Protein AF-A0A450T5S3-F1 (afdb_monomer_lite)

Organism: NCBI:txid2126338

Radius of gyration: 23.46 Å; chains: 1; bounding box: 49×30×68 Å

Structure (mmCIF, N/CA/C/O backbone):
data_AF-A0A450T5S3-F1
#
_entry.id   AF-A0A450T5S3-F1
#
loop_
_atom_site.group_PDB
_atom_site.id
_atom_site.type_symbol
_atom_site.label_atom_id
_atom_site.label_alt_id
_atom_site.label_comp_id
_atom_site.label_asym_id
_atom_site.label_entity_id
_atom_site.label_seq_id
_atom_site.pdbx_PDB_ins_code
_atom_site.Cartn_x
_atom_site.Cartn_y
_atom_site.Cartn_z
_atom_site.occupancy
_atom_site.B_iso_or_equiv
_atom_site.auth_seq_id
_atom_site.auth_comp_id
_atom_site.auth_asym_id
_atom_site.auth_atom_id
_atom_site.pdbx_PDB_model_num
ATOM 1 N N . MET A 1 1 ? -20.826 -6.707 2.352 1.00 70.12 1 MET A N 1
ATOM 2 C CA . MET A 1 1 ? -20.299 -5.655 3.260 1.00 70.12 1 MET A CA 1
ATOM 3 C C . MET A 1 1 ? -18.790 -5.809 3.372 1.00 70.12 1 MET A C 1
ATOM 5 O O . MET A 1 1 ? -18.337 -6.931 3.560 1.00 70.12 1 MET A O 1
ATOM 9 N N . LEU A 1 2 ? -18.025 -4.721 3.247 1.00 83.88 2 LEU A N 1
ATOM 10 C CA . LEU A 1 2 ? -16.560 -4.737 3.376 1.00 83.88 2 LEU A CA 1
ATOM 11 C C . LEU A 1 2 ? -16.138 -4.815 4.847 1.00 83.88 2 LEU A C 1
ATOM 13 O O . LEU A 1 2 ? -16.589 -4.013 5.659 1.00 83.88 2 LEU A O 1
ATOM 17 N N . ARG A 1 3 ? -15.243 -5.738 5.195 1.00 88.12 3 ARG A N 1
ATOM 18 C CA . ARG A 1 3 ? -14.687 -5.866 6.549 1.00 88.12 3 ARG A CA 1
ATOM 19 C C . ARG A 1 3 ? -13.517 -4.908 6.709 1.00 88.12 3 ARG A C 1
ATOM 21 O O . ARG A 1 3 ? -12.429 -5.158 6.191 1.00 88.12 3 ARG A O 1
ATOM 28 N N . ALA A 1 4 ? -13.755 -3.802 7.398 1.00 92.44 4 ALA A N 1
ATOM 29 C CA . ALA A 1 4 ? -12.773 -2.757 7.622 1.00 92.44 4 ALA A CA 1
ATOM 30 C C . ALA A 1 4 ? -12.057 -2.936 8.964 1.00 92.44 4 ALA A C 1
ATOM 32 O O . ALA A 1 4 ? -12.674 -3.297 9.967 1.00 92.44 4 ALA A O 1
ATOM 33 N N . ALA A 1 5 ? -10.764 -2.627 8.991 1.00 94.19 5 ALA A N 1
ATOM 34 C CA . ALA A 1 5 ? -9.986 -2.498 10.215 1.00 94.19 5 ALA A CA 1
ATOM 35 C C . ALA A 1 5 ? -9.212 -1.178 10.247 1.00 94.19 5 ALA A C 1
ATOM 37 O O . ALA A 1 5 ? -8.872 -0.620 9.201 1.00 94.19 5 ALA A O 1
ATOM 38 N N . VAL A 1 6 ? -8.908 -0.680 11.446 1.00 94.38 6 VAL A N 1
ATOM 39 C CA . VAL A 1 6 ? -8.148 0.568 11.631 1.00 94.38 6 VAL A CA 1
ATOM 40 C C . VAL A 1 6 ? -6.890 0.301 12.454 1.00 94.38 6 VAL A C 1
ATOM 42 O O . VAL A 1 6 ? -6.977 -0.195 13.574 1.00 94.38 6 VAL A O 1
ATOM 45 N N . ILE A 1 7 ? -5.720 0.639 11.907 1.00 93.38 7 ILE A N 1
ATOM 46 C CA . ILE A 1 7 ? -4.422 0.564 12.594 1.00 93.38 7 ILE A CA 1
ATOM 47 C C . ILE A 1 7 ? -4.009 1.976 12.998 1.00 93.38 7 ILE A C 1
ATOM 49 O O . ILE A 1 7 ? -3.801 2.827 12.138 1.00 93.38 7 ILE A O 1
ATOM 53 N N . GLY A 1 8 ? -3.857 2.206 14.297 1.00 91.56 8 GLY A N 1
ATOM 54 C CA . GLY A 1 8 ? -3.715 3.524 14.902 1.00 91.56 8 GLY A CA 1
ATOM 55 C C . GLY A 1 8 ? -5.089 4.136 15.149 1.00 91.56 8 GLY A C 1
ATOM 56 O O . GLY A 1 8 ? -5.738 4.609 14.222 1.00 91.56 8 GLY A O 1
ATOM 57 N N . VAL A 1 9 ? -5.537 4.138 16.406 1.00 89.81 9 VAL A N 1
ATOM 58 C CA . VAL A 1 9 ? -6.829 4.709 16.834 1.00 89.81 9 VAL A CA 1
ATOM 59 C C . VAL A 1 9 ? -6.666 5.786 17.907 1.00 89.81 9 VAL A C 1
ATOM 61 O O . VAL A 1 9 ? -7.525 5.979 18.767 1.00 89.81 9 VAL A O 1
ATOM 64 N N . GLY A 1 10 ? -5.575 6.549 17.810 1.00 86.50 10 GLY A N 1
ATOM 65 C CA . GLY A 1 10 ? -5.405 7.823 18.509 1.00 86.50 10 GLY A CA 1
ATOM 66 C C . GLY A 1 10 ? -6.397 8.901 18.040 1.00 86.50 10 GLY A C 1
ATOM 67 O O . GLY A 1 10 ? -7.456 8.606 17.485 1.00 86.50 10 GLY A O 1
ATOM 68 N N . SER A 1 11 ? -6.045 10.176 18.228 1.00 81.38 11 SER A N 1
ATOM 69 C CA . SER A 1 11 ? -6.941 11.316 17.945 1.00 81.38 11 SER A CA 1
ATOM 70 C C . SER A 1 11 ? -7.573 11.274 16.540 1.00 81.38 11 SER A C 1
ATOM 72 O O . SER A 1 11 ? -8.793 11.337 16.404 1.00 81.38 11 SER A O 1
ATOM 74 N N . MET A 1 12 ? -6.763 11.064 15.495 1.00 83.06 12 MET A N 1
ATOM 75 C CA . MET A 1 12 ? -7.250 11.021 14.107 1.00 83.06 12 MET A CA 1
ATOM 76 C C . MET A 1 12 ? -7.891 9.676 13.734 1.00 83.06 12 MET A C 1
ATOM 78 O O . MET A 1 12 ? -8.921 9.634 13.060 1.00 83.06 12 MET A O 1
ATOM 82 N N . GLY A 1 13 ? -7.318 8.562 14.198 1.00 86.56 13 GLY A N 1
ATOM 83 C CA . GLY A 1 13 ? -7.781 7.217 13.846 1.00 86.56 13 GLY A CA 1
ATOM 84 C C . GLY A 1 13 ? -9.161 6.867 14.401 1.00 86.56 13 GLY A C 1
ATOM 85 O O . GLY A 1 13 ? -9.922 6.142 13.758 1.00 86.56 13 GLY A O 1
ATOM 86 N N . ARG A 1 14 ? -9.547 7.455 15.542 1.00 90.75 14 ARG A N 1
ATOM 87 C CA . ARG A 1 14 ? -10.897 7.301 16.103 1.00 90.75 14 ARG A CA 1
ATOM 88 C C . ARG A 1 14 ? -11.985 7.774 15.135 1.00 90.75 14 ARG A C 1
ATOM 90 O O . ARG A 1 14 ? -13.035 7.144 15.040 1.00 90.75 14 ARG A O 1
ATOM 97 N N . ASN A 1 15 ? -11.731 8.841 14.376 1.00 90.56 15 ASN A N 1
ATOM 98 C CA . ASN A 1 15 ? -12.694 9.344 13.399 1.00 90.56 15 ASN A CA 1
ATOM 99 C C . ASN A 1 15 ? -12.929 8.347 12.253 1.00 90.56 15 ASN A C 1
ATOM 101 O O . ASN A 1 15 ? -14.057 8.182 11.799 1.00 90.56 15 ASN A O 1
ATOM 105 N N . HIS A 1 16 ? -11.883 7.636 11.826 1.00 90.62 16 HIS A N 1
ATOM 106 C CA . HIS A 1 16 ? -12.007 6.581 10.822 1.00 90.62 16 HIS A CA 1
ATOM 107 C C . HIS A 1 16 ? -12.830 5.406 11.365 1.00 90.62 16 HIS A C 1
ATOM 109 O O . HIS A 1 16 ? -13.747 4.948 10.691 1.00 90.62 16 HIS A O 1
ATOM 115 N N . ALA A 1 17 ? -12.572 4.969 12.604 1.00 92.38 17 ALA A N 1
ATOM 116 C CA . ALA A 1 17 ? -13.365 3.925 13.262 1.00 92.38 17 ALA A CA 1
ATOM 117 C C . ALA A 1 17 ? -14.856 4.313 13.382 1.00 92.38 17 ALA A C 1
ATOM 119 O O . ALA A 1 17 ? -15.745 3.514 13.081 1.00 92.38 17 ALA A O 1
ATOM 120 N N . ARG A 1 18 ? -15.143 5.575 13.719 1.00 92.88 18 ARG A N 1
ATOM 121 C CA . ARG A 1 18 ? -16.511 6.107 13.739 1.00 92.88 18 ARG A CA 1
ATOM 122 C C . ARG A 1 18 ? -17.184 6.022 12.371 1.00 92.88 18 ARG A C 1
ATOM 124 O O . ARG A 1 18 ? -18.306 5.547 12.280 1.00 92.88 18 ARG A O 1
ATOM 131 N N . ILE A 1 19 ? -16.511 6.463 11.310 1.00 91.50 19 ILE A N 1
ATOM 132 C CA . ILE A 1 19 ? -17.088 6.436 9.961 1.00 91.50 19 ILE A CA 1
ATOM 133 C C . ILE A 1 19 ? -17.346 4.988 9.531 1.00 91.50 19 ILE A C 1
ATOM 135 O O . ILE A 1 19 ? -18.455 4.671 9.119 1.00 91.50 19 ILE A O 1
ATOM 139 N N . TYR A 1 20 ? -16.377 4.085 9.702 1.00 91.12 20 TYR A N 1
ATOM 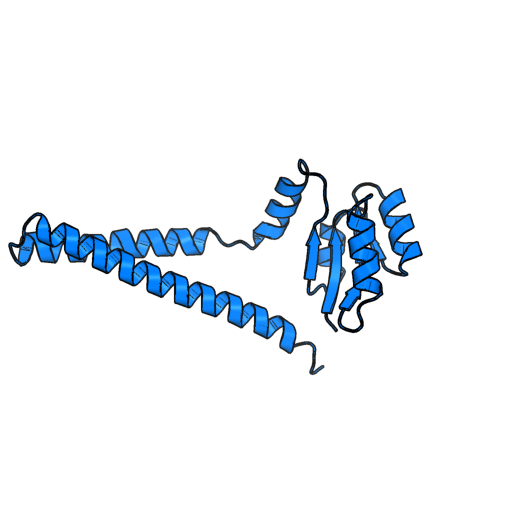140 C CA . TYR A 1 20 ? -16.552 2.679 9.324 1.00 91.12 20 TYR A CA 1
ATOM 141 C C . TYR A 1 20 ? -17.644 1.948 10.111 1.00 91.12 20 TYR A C 1
ATOM 143 O O . TYR A 1 20 ? -18.220 1.012 9.573 1.00 91.12 20 TYR A O 1
ATOM 151 N N . SER A 1 21 ? -17.949 2.358 11.346 1.00 89.50 21 SER A N 1
ATOM 152 C CA . SER A 1 21 ? -19.067 1.781 12.112 1.00 89.50 21 SER A CA 1
ATOM 153 C C . SER A 1 21 ? -20.442 2.334 11.714 1.00 89.50 21 SER A C 1
ATOM 155 O O . SER A 1 21 ? -21.455 1.729 12.054 1.00 89.50 21 SER A O 1
ATOM 157 N N . GLN A 1 22 ? -20.491 3.460 10.996 1.00 90.81 22 GLN A N 1
ATOM 158 C CA . GLN A 1 22 ? -21.728 4.114 10.542 1.00 90.81 22 GLN A CA 1
ATOM 159 C C . GLN A 1 22 ? -22.066 3.833 9.072 1.00 90.81 22 GLN A C 1
ATOM 161 O O . GLN A 1 22 ? -23.169 4.137 8.627 1.00 90.81 22 GLN A O 1
ATOM 166 N N . LEU A 1 23 ? -21.121 3.298 8.300 1.00 89.75 23 LEU A N 1
ATOM 167 C CA . LEU A 1 23 ? -21.310 3.001 6.885 1.00 89.75 23 LEU A CA 1
ATOM 168 C C . LEU A 1 23 ? -22.125 1.717 6.694 1.00 89.75 23 LEU A C 1
ATOM 170 O O . LEU A 1 23 ? -21.744 0.664 7.181 1.00 89.75 23 LEU A O 1
ATOM 174 N N . GLU A 1 24 ? -23.196 1.765 5.902 1.00 86.12 24 GLU A N 1
ATOM 175 C CA . GLU A 1 24 ? -24.028 0.581 5.612 1.00 86.12 24 GLU A CA 1
ATOM 176 C C . GLU A 1 24 ? -23.286 -0.490 4.794 1.00 86.12 24 GLU A C 1
ATOM 178 O O . GLU A 1 24 ? -23.567 -1.686 4.881 1.00 86.12 24 GLU A O 1
ATOM 183 N N . ASN A 1 25 ? -22.311 -0.073 3.985 1.00 87.94 25 ASN A N 1
ATOM 184 C CA . ASN A 1 25 ? -21.539 -0.951 3.110 1.00 87.94 25 ASN A CA 1
ATOM 185 C C . ASN A 1 25 ? -20.218 -1.445 3.728 1.00 87.94 25 ASN A C 1
ATOM 187 O O . ASN A 1 25 ? -19.508 -2.224 3.080 1.00 87.94 25 ASN A O 1
ATOM 191 N N . ALA A 1 26 ? -19.894 -1.045 4.962 1.00 86.44 26 ALA A N 1
ATOM 192 C CA . ALA A 1 26 ? -18.687 -1.456 5.670 1.00 86.44 26 ALA A CA 1
ATOM 193 C C . ALA A 1 26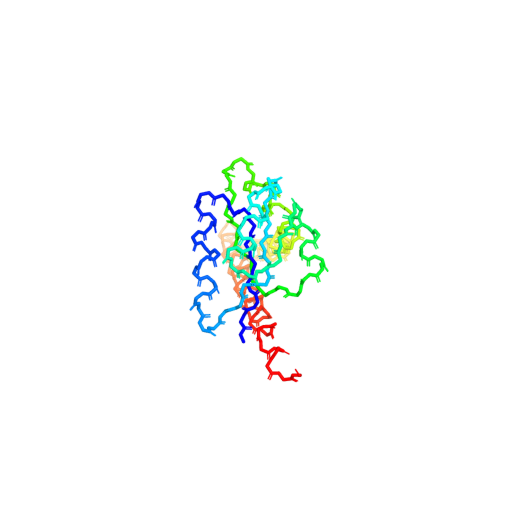 ? -19.004 -1.914 7.100 1.00 86.44 26 ALA A C 1
ATOM 195 O O . ALA A 1 26 ? -19.906 -1.411 7.749 1.00 86.44 26 ALA A O 1
ATOM 196 N N . ASN A 1 27 ? -18.245 -2.880 7.599 1.00 91.19 27 ASN A N 1
ATOM 197 C CA . ASN A 1 27 ? -18.329 -3.350 8.974 1.00 91.19 27 ASN A CA 1
ATOM 198 C C . ASN A 1 27 ? -16.957 -3.194 9.630 1.00 91.19 27 ASN A C 1
ATOM 200 O O . ASN A 1 27 ? -15.975 -3.744 9.126 1.00 91.19 27 ASN A O 1
ATOM 204 N N . LEU A 1 28 ? -16.880 -2.460 10.741 1.00 94.06 28 LEU A N 1
ATOM 205 C CA . LEU A 1 28 ? -15.647 -2.303 11.510 1.00 94.06 28 LEU A CA 1
ATOM 206 C C . LEU A 1 28 ? -15.370 -3.567 12.339 1.00 94.06 28 LEU A C 1
ATOM 208 O O . LEU A 1 28 ? -15.900 -3.746 13.436 1.00 94.06 28 LEU A O 1
ATOM 212 N N . VAL A 1 29 ? -14.497 -4.434 11.831 1.00 95.25 29 VAL A N 1
ATOM 213 C CA . VAL A 1 29 ? -14.214 -5.750 12.429 1.00 95.25 29 VAL A CA 1
ATOM 214 C C . VAL A 1 29 ? -13.186 -5.673 13.554 1.00 95.25 29 VAL A C 1
ATOM 216 O O . VAL A 1 29 ? -13.307 -6.400 14.542 1.00 95.25 29 VAL A O 1
ATOM 219 N N . ALA A 1 30 ? -12.187 -4.796 13.423 1.00 96.12 30 ALA A N 1
ATOM 220 C CA . ALA A 1 30 ? -11.160 -4.639 14.443 1.00 96.12 30 ALA A CA 1
ATOM 221 C C . ALA A 1 30 ? -10.455 -3.277 14.406 1.00 96.12 30 ALA A C 1
ATOM 223 O O . ALA A 1 30 ? -10.368 -2.607 13.373 1.00 96.12 30 ALA A O 1
ATOM 224 N N . VAL A 1 31 ? -9.896 -2.896 15.551 1.00 96.19 31 VAL A N 1
ATOM 225 C CA . VAL A 1 31 ? -9.010 -1.745 15.719 1.00 96.19 31 VAL A CA 1
ATOM 226 C C . VAL A 1 31 ? -7.724 -2.162 16.418 1.00 96.19 31 VAL A C 1
ATOM 228 O O . VAL A 1 31 ? -7.735 -3.022 17.299 1.00 96.19 31 VAL A O 1
ATOM 231 N N . SER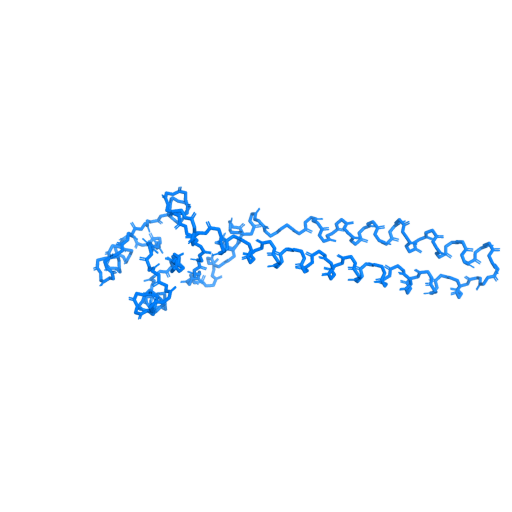 A 1 32 ? -6.612 -1.524 16.065 1.00 94.94 32 SER A N 1
ATOM 232 C CA . SER A 1 32 ? -5.328 -1.740 16.724 1.00 94.94 32 SER A CA 1
ATOM 233 C C . SER A 1 32 ? -4.646 -0.429 17.093 1.00 94.94 32 SER A C 1
ATOM 235 O O . SER A 1 32 ? -4.670 0.517 16.313 1.00 94.94 32 SER A O 1
ATOM 237 N N . ASP A 1 33 ? -4.021 -0.372 18.269 1.00 92.50 33 ASP A N 1
ATOM 238 C CA . ASP A 1 33 ? -3.149 0.730 18.683 1.00 92.50 33 ASP A CA 1
ATOM 239 C C . ASP A 1 33 ? -2.056 0.217 19.624 1.00 92.50 33 ASP A C 1
ATOM 241 O O . ASP A 1 33 ? -2.325 -0.634 20.470 1.00 92.50 33 ASP A O 1
ATOM 245 N N . VAL A 1 34 ? -0.845 0.772 19.526 1.00 89.38 34 VAL A N 1
ATOM 246 C CA . VAL A 1 34 ? 0.266 0.434 20.435 1.00 89.38 34 VAL A CA 1
ATOM 247 C C . VAL A 1 34 ? -0.086 0.728 21.897 1.00 89.38 34 VAL A C 1
ATOM 249 O O . VAL A 1 34 ? 0.399 0.060 22.809 1.00 89.38 34 VAL A O 1
ATOM 252 N N . ASN A 1 35 ? -0.963 1.707 22.139 1.00 91.19 35 ASN A N 1
ATOM 253 C CA . ASN A 1 35 ? -1.501 1.982 23.457 1.00 91.19 35 ASN A CA 1
ATOM 254 C C . ASN A 1 35 ? -2.763 1.144 23.707 1.00 91.19 35 ASN A C 1
ATOM 256 O O . ASN A 1 35 ? -3.872 1.509 23.309 1.00 91.19 35 ASN A O 1
ATOM 260 N N . GLY A 1 36 ? -2.610 0.055 24.464 1.00 91.00 36 GLY A N 1
ATOM 261 C CA . GLY A 1 36 ? -3.716 -0.848 24.797 1.00 91.00 36 GLY A CA 1
ATOM 262 C C . GLY A 1 36 ? -4.898 -0.185 25.512 1.00 91.00 36 GLY A C 1
ATOM 263 O O . GLY A 1 36 ? -6.027 -0.654 25.374 1.00 91.00 36 GLY A O 1
ATOM 264 N N . ARG A 1 37 ? -4.692 0.936 26.223 1.00 93.38 37 ARG A N 1
ATOM 265 C CA . ARG A 1 37 ? -5.806 1.697 26.818 1.00 93.38 37 ARG A CA 1
ATOM 266 C C . ARG A 1 37 ? -6.666 2.343 25.736 1.00 93.38 37 ARG A C 1
ATOM 268 O O . ARG A 1 37 ? -7.887 2.238 25.799 1.00 93.38 37 ARG A O 1
ATOM 275 N N . ILE A 1 38 ? -6.033 2.964 24.739 1.00 92.88 38 ILE A N 1
ATOM 276 C CA . ILE A 1 38 ? -6.719 3.603 23.608 1.00 92.88 38 ILE A CA 1
ATOM 277 C C . ILE A 1 38 ? -7.422 2.540 22.758 1.00 92.88 38 ILE A C 1
ATOM 279 O O . ILE A 1 38 ? -8.612 2.680 22.478 1.00 92.88 38 ILE A O 1
ATOM 283 N N . ALA A 1 39 ? -6.735 1.441 22.427 1.00 93.69 39 ALA A N 1
ATOM 284 C CA . ALA A 1 39 ? -7.326 0.330 21.678 1.00 93.69 39 ALA A CA 1
ATOM 285 C C . ALA A 1 39 ? -8.567 -0.245 22.387 1.00 93.69 39 ALA A C 1
ATOM 287 O O . ALA A 1 39 ? -9.613 -0.451 21.766 1.00 93.69 39 ALA A O 1
ATOM 288 N N . LYS A 1 40 ? -8.493 -0.450 23.709 1.00 95.06 40 LYS A N 1
ATOM 289 C CA . LYS A 1 40 ? -9.626 -0.934 24.511 1.00 95.06 40 LYS A CA 1
ATOM 290 C C . LYS A 1 40 ? -10.769 0.083 24.579 1.00 95.06 40 LYS A C 1
ATOM 292 O O . LYS A 1 40 ? -11.925 -0.297 24.449 1.00 95.06 40 LYS A O 1
ATOM 297 N N . GLN A 1 41 ? -10.463 1.367 24.750 1.00 95.00 41 GLN A N 1
ATOM 298 C CA . GLN A 1 41 ? -11.479 2.419 24.782 1.00 95.00 41 GLN A CA 1
ATOM 299 C C . GLN A 1 41 ? -12.265 2.476 23.466 1.00 95.00 41 GLN A C 1
ATOM 301 O O . GLN A 1 41 ? -13.490 2.434 23.483 1.00 95.00 41 GLN A O 1
ATOM 306 N N . VAL A 1 42 ? -11.561 2.535 22.335 1.00 94.25 42 VAL A N 1
ATOM 307 C CA . VAL A 1 42 ? -12.177 2.664 21.007 1.00 94.25 42 VAL A CA 1
ATOM 308 C C . VAL A 1 42 ? -12.923 1.390 20.607 1.00 94.25 42 VAL A C 1
ATOM 310 O O . VAL A 1 42 ? -13.999 1.464 20.018 1.00 94.25 42 VAL A O 1
ATOM 313 N N . SER A 1 43 ? -12.390 0.216 20.957 1.00 94.44 43 SER A N 1
ATOM 314 C CA . SER A 1 43 ? -13.073 -1.057 20.693 1.00 94.44 43 SER A CA 1
ATOM 315 C C . SER A 1 43 ? -14.404 -1.174 21.439 1.00 94.44 43 SER A C 1
ATOM 317 O O . SER A 1 43 ? -15.393 -1.596 20.846 1.00 94.44 43 SER A O 1
ATOM 319 N N . LEU A 1 44 ? -14.465 -0.724 22.697 1.00 94.56 44 LEU A N 1
ATOM 320 C CA . LEU A 1 44 ? -15.714 -0.651 23.458 1.00 94.56 44 LEU A CA 1
ATOM 321 C C . LEU A 1 44 ? -16.677 0.397 22.883 1.00 94.56 44 LEU A C 1
ATOM 323 O O . LEU A 1 44 ? -17.864 0.111 22.745 1.00 94.56 44 LEU A O 1
ATOM 327 N N . GLU A 1 45 ? -16.168 1.578 22.518 1.00 94.25 45 GLU A N 1
ATOM 328 C CA . GLU A 1 45 ? -16.954 2.686 21.950 1.00 94.25 45 GLU A CA 1
ATOM 329 C C . GLU A 1 45 ? -17.697 2.268 20.670 1.00 94.25 45 GLU A C 1
ATOM 331 O O . GLU A 1 45 ? -18.889 2.540 20.534 1.00 94.25 45 GLU A O 1
ATOM 336 N N . PHE A 1 46 ? -17.028 1.538 19.770 1.00 93.62 46 PHE A N 1
ATOM 337 C CA . PHE A 1 46 ? -17.598 1.102 18.487 1.00 93.62 46 PHE A CA 1
ATOM 338 C C . PHE A 1 46 ? -17.988 -0.382 18.435 1.00 93.62 46 PHE A C 1
ATOM 340 O O . PHE A 1 46 ? -18.245 -0.900 17.352 1.00 93.62 46 PHE A O 1
ATOM 347 N N . LYS A 1 47 ? -18.045 -1.072 19.585 1.00 94.19 47 LYS A N 1
ATOM 348 C CA . LYS A 1 47 ? -18.427 -2.496 19.701 1.00 94.19 47 LYS A CA 1
ATOM 349 C C . LYS A 1 47 ? -17.653 -3.418 18.746 1.00 94.19 47 LYS A C 1
ATOM 351 O O . LYS A 1 47 ? -18.226 -4.286 18.092 1.00 94.19 47 LYS A O 1
ATOM 356 N N . THR A 1 48 ? -16.342 -3.227 18.677 1.00 94.06 48 THR A N 1
ATOM 357 C CA . THR A 1 48 ? -15.431 -3.978 17.805 1.00 94.06 48 THR A CA 1
ATOM 358 C C . THR A 1 48 ? -14.320 -4.646 18.622 1.00 94.06 48 THR A C 1
ATOM 360 O O . THR A 1 48 ? -14.294 -4.538 19.848 1.00 94.06 48 THR A O 1
ATOM 363 N N . LYS A 1 49 ? -13.402 -5.373 17.980 1.00 95.69 49 LYS A N 1
ATOM 364 C CA . LYS A 1 49 ? -12.275 -6.035 18.659 1.00 95.69 49 LYS A CA 1
ATOM 365 C C . LYS A 1 49 ? -11.063 -5.105 18.731 1.00 95.69 49 LYS A C 1
ATOM 367 O O . LYS A 1 49 ? -10.715 -4.474 17.739 1.00 95.69 49 LYS A O 1
ATOM 372 N N . GLY A 1 50 ? -10.421 -5.015 19.896 1.00 95.56 50 GLY A N 1
ATOM 373 C CA . GLY A 1 50 ? -9.240 -4.173 20.117 1.00 95.56 50 GLY A CA 1
ATOM 374 C C . GLY A 1 50 ? -7.958 -4.990 20.259 1.00 95.56 50 GLY A C 1
ATOM 375 O O . GLY A 1 50 ? -7.934 -5.949 21.027 1.00 95.56 50 GLY A O 1
ATOM 376 N N . TYR A 1 51 ? -6.891 -4.580 19.571 1.00 96.12 51 TYR A N 1
ATOM 377 C CA . TYR A 1 51 ? -5.585 -5.249 19.591 1.00 96.12 51 TYR A CA 1
ATOM 378 C C . TYR A 1 51 ? -4.446 -4.275 19.886 1.00 96.12 51 TYR A C 1
ATOM 380 O O . TYR A 1 51 ? -4.445 -3.137 19.420 1.00 96.12 51 TYR A O 1
ATOM 388 N N . THR A 1 52 ? -3.427 -4.735 20.607 1.00 93.69 52 THR A N 1
ATOM 389 C CA . THR A 1 52 ? -2.187 -3.966 20.809 1.00 93.69 52 THR A CA 1
ATOM 390 C C . THR A 1 52 ? -1.175 -4.162 19.686 1.00 93.69 52 THR A C 1
ATOM 392 O O . THR A 1 52 ? -0.344 -3.290 19.452 1.00 93.69 52 THR A O 1
ATOM 395 N N . ASP A 1 53 ? -1.264 -5.286 18.972 1.00 89.69 53 ASP A N 1
ATOM 396 C CA . ASP A 1 53 ? -0.449 -5.589 17.798 1.00 89.69 53 ASP A CA 1
ATOM 397 C C . ASP A 1 53 ? -1.348 -5.764 16.568 1.00 89.69 53 ASP A C 1
ATOM 399 O O . ASP A 1 53 ? -2.257 -6.599 16.537 1.00 89.69 53 ASP A O 1
ATOM 403 N N . TYR A 1 54 ? -1.082 -4.977 15.528 1.00 89.69 54 TYR A N 1
ATOM 404 C CA . TYR A 1 54 ? -1.833 -5.048 14.283 1.00 89.69 54 TYR A CA 1
ATOM 405 C C . TYR A 1 54 ? -1.546 -6.337 13.506 1.00 89.69 54 TYR A C 1
ATOM 407 O O . TYR A 1 54 ? -2.393 -6.772 12.732 1.00 89.69 54 TYR A O 1
ATOM 415 N N . ARG A 1 55 ? -0.384 -6.975 13.695 1.00 87.88 55 ARG A N 1
ATOM 416 C CA . ARG A 1 55 ? -0.059 -8.251 13.037 1.00 87.88 55 ARG A CA 1
ATOM 417 C C . ARG A 1 55 ? -0.947 -9.369 13.560 1.00 87.88 55 ARG A C 1
ATOM 419 O O . ARG A 1 55 ? -1.460 -10.171 12.787 1.00 87.88 55 ARG A O 1
ATOM 426 N N . GLU A 1 56 ? -1.171 -9.386 14.870 1.00 90.50 56 GLU A N 1
ATOM 427 C CA . GLU A 1 56 ? -2.103 -10.313 15.505 1.00 90.50 56 GLU A CA 1
ATOM 428 C C . GLU A 1 56 ? -3.529 -10.102 14.982 1.00 90.50 56 GLU A C 1
ATOM 430 O O . GLU A 1 56 ? -4.197 -11.067 14.611 1.00 90.50 56 GLU A O 1
ATOM 435 N N . MET A 1 57 ? -3.961 -8.841 14.884 1.00 93.00 57 MET A N 1
ATOM 436 C CA . MET A 1 57 ? -5.258 -8.470 14.317 1.00 93.00 57 MET A CA 1
ATOM 437 C C . MET A 1 57 ? -5.425 -8.990 12.881 1.00 93.00 57 MET A C 1
ATOM 439 O O . MET A 1 57 ? -6.432 -9.623 12.578 1.00 93.00 57 MET A O 1
ATOM 443 N N . LEU A 1 58 ? -4.433 -8.768 12.010 1.00 89.19 58 LEU A N 1
ATOM 444 C CA . LEU A 1 58 ? -4.466 -9.205 10.608 1.00 89.19 58 LEU A CA 1
ATOM 445 C C . LEU A 1 58 ? -4.464 -10.732 10.450 1.00 89.19 58 LEU A C 1
ATOM 447 O O . LEU A 1 58 ? -5.047 -11.243 9.501 1.00 89.19 58 LEU A O 1
ATOM 451 N N . ASN A 1 59 ? -3.826 -11.458 11.370 1.00 89.38 59 ASN A N 1
ATOM 452 C CA . ASN A 1 59 ? -3.782 -12.920 11.332 1.00 89.38 59 ASN A CA 1
ATOM 453 C C . ASN A 1 59 ? -5.063 -13.570 11.876 1.00 89.38 59 ASN A C 1
ATOM 455 O O . ASN A 1 59 ? -5.449 -14.643 11.415 1.00 89.38 59 ASN A O 1
ATOM 459 N N . LYS A 1 60 ? -5.706 -12.959 12.880 1.00 91.44 60 LYS A N 1
ATOM 460 C CA . LYS A 1 60 ? -6.903 -13.517 13.533 1.00 91.44 60 LYS A CA 1
ATOM 461 C C . LYS A 1 60 ? -8.203 -13.139 12.833 1.00 91.44 60 LYS A C 1
ATOM 463 O O . LYS A 1 60 ? -9.151 -13.922 12.847 1.00 91.44 60 LYS A O 1
ATOM 468 N N . GLU A 1 61 ? -8.263 -11.949 12.248 1.00 89.88 61 GLU A N 1
ATOM 469 C CA . GLU A 1 61 ? -9.491 -11.399 11.687 1.00 89.88 61 GLU A CA 1
ATOM 470 C C . GLU A 1 61 ? -9.469 -11.432 10.161 1.00 89.88 61 GLU A C 1
ATOM 472 O O . GLU A 1 61 ? -8.475 -11.106 9.516 1.00 89.88 61 GLU A O 1
ATOM 477 N N . LYS A 1 62 ? -10.604 -11.787 9.556 1.00 87.25 62 LYS A N 1
ATOM 478 C CA . LYS A 1 62 ? -10.754 -11.686 8.104 1.00 87.25 62 LYS A CA 1
ATOM 479 C C . LYS A 1 62 ? -11.055 -10.231 7.739 1.00 87.25 62 LYS A C 1
ATOM 481 O O . LYS A 1 62 ? -12.163 -9.759 7.986 1.00 87.25 62 LYS A O 1
ATOM 486 N N . ILE A 1 63 ? -10.080 -9.534 7.163 1.00 88.75 63 ILE A N 1
ATOM 487 C CA . ILE A 1 63 ? -10.152 -8.101 6.855 1.00 88.75 63 ILE A CA 1
ATOM 488 C C . ILE A 1 63 ? -10.010 -7.892 5.344 1.00 88.75 63 ILE A C 1
ATOM 490 O O . ILE A 1 63 ? -9.111 -8.451 4.723 1.00 88.75 63 ILE A O 1
ATOM 494 N N . ASP A 1 64 ? -10.891 -7.073 4.766 1.00 81.88 64 ASP A N 1
ATOM 495 C CA . ASP A 1 64 ? -10.870 -6.717 3.340 1.00 81.88 64 ASP A CA 1
ATOM 496 C C . ASP A 1 64 ? -10.151 -5.384 3.098 1.00 81.88 64 ASP A C 1
ATOM 498 O O . ASP A 1 64 ? -9.507 -5.196 2.067 1.00 81.88 64 ASP A O 1
ATOM 502 N N . ILE A 1 65 ? -10.258 -4.446 4.046 1.00 86.00 65 ILE A N 1
ATOM 503 C CA . ILE A 1 65 ? -9.645 -3.118 3.956 1.00 86.00 65 ILE A CA 1
ATOM 504 C C . ILE A 1 65 ? -9.053 -2.691 5.298 1.00 86.00 65 ILE A C 1
ATOM 506 O O . ILE A 1 65 ? -9.662 -2.860 6.352 1.00 86.00 65 ILE A O 1
ATOM 510 N N . VAL A 1 66 ? -7.861 -2.100 5.251 1.00 90.00 66 VAL A N 1
ATOM 511 C CA . VAL A 1 66 ? -7.147 -1.602 6.429 1.00 90.00 66 VAL A CA 1
ATOM 512 C C . VAL A 1 66 ? -6.886 -0.110 6.264 1.00 90.00 66 VAL A C 1
ATOM 514 O O . VAL A 1 66 ? -6.255 0.317 5.301 1.00 90.00 66 VAL A O 1
ATOM 517 N N . SER A 1 67 ? -7.348 0.684 7.224 1.00 88.94 67 SER A N 1
ATOM 518 C CA . SER A 1 67 ? -7.058 2.111 7.322 1.00 88.94 67 SER A CA 1
ATOM 519 C C . SER A 1 67 ? -5.900 2.331 8.289 1.00 88.94 67 SER A C 1
ATOM 521 O O . SER A 1 67 ? -6.052 2.126 9.490 1.00 88.94 67 SER A O 1
ATOM 523 N N . VAL A 1 68 ? -4.750 2.769 7.781 1.00 89.06 68 VAL A N 1
ATOM 524 C CA . VAL A 1 68 ? -3.557 3.041 8.595 1.00 89.06 68 VAL A CA 1
ATOM 525 C C . VAL A 1 68 ? -3.509 4.523 8.958 1.00 89.06 68 VAL A C 1
ATOM 527 O O . VAL A 1 68 ? -3.298 5.367 8.091 1.00 89.06 68 VAL A O 1
ATOM 530 N N . VAL A 1 69 ? -3.706 4.835 10.238 1.00 88.00 69 VAL A N 1
ATOM 531 C CA . VAL A 1 69 ? -3.773 6.193 10.799 1.00 88.00 69 VAL A CA 1
ATOM 532 C C . VAL A 1 69 ? -2.815 6.304 11.992 1.00 88.00 69 VAL A C 1
ATOM 534 O O . VAL A 1 69 ? -3.211 6.539 13.134 1.00 88.00 69 VAL A O 1
ATOM 537 N N . VAL A 1 70 ? -1.524 6.091 11.732 1.00 83.62 70 VAL A N 1
ATOM 538 C CA . VAL A 1 70 ? -0.450 6.164 12.739 1.00 83.62 70 VAL A CA 1
ATOM 539 C C . VAL A 1 70 ? 0.339 7.478 12.611 1.00 83.62 70 VAL A C 1
ATOM 541 O O . VAL A 1 70 ? 0.303 8.113 11.564 1.00 83.62 70 VAL A O 1
ATOM 544 N N . PRO A 1 71 ? 1.071 7.939 13.641 1.00 77.50 71 PRO A N 1
ATOM 545 C CA . PRO A 1 71 ? 1.963 9.095 13.511 1.00 77.50 71 PRO A CA 1
ATOM 546 C C . PRO A 1 71 ? 3.041 8.896 12.429 1.00 77.50 71 PRO A C 1
ATOM 548 O O . PRO A 1 71 ? 3.463 7.771 12.158 1.00 77.50 71 PRO A O 1
ATOM 551 N N . GLY A 1 72 ? 3.541 9.990 11.839 1.00 66.44 72 GLY A N 1
ATOM 552 C CA . GLY A 1 72 ? 4.468 9.965 10.692 1.00 66.44 72 GLY A CA 1
ATOM 553 C C . GLY A 1 72 ? 5.756 9.147 10.882 1.00 66.44 72 GLY A C 1
ATOM 554 O O . GLY A 1 72 ? 6.271 8.590 9.914 1.00 66.44 72 GLY A O 1
ATOM 555 N N . SER A 1 73 ? 6.248 9.005 12.115 1.00 67.44 73 SER A N 1
ATOM 556 C CA . SER A 1 73 ? 7.394 8.145 12.446 1.00 67.44 73 SER A CA 1
ATOM 557 C C . SER A 1 73 ? 7.085 6.650 12.294 1.00 67.44 73 SER A C 1
ATOM 559 O O . SER A 1 73 ? 7.921 5.897 11.802 1.00 67.44 73 SER A O 1
ATOM 561 N N . LEU A 1 74 ? 5.868 6.234 12.649 1.00 66.12 74 LEU A N 1
ATOM 562 C CA . LEU A 1 74 ? 5.402 4.844 12.611 1.00 66.12 74 LEU A CA 1
ATOM 563 C C . LEU A 1 74 ? 4.818 4.459 11.245 1.00 66.12 74 LEU A C 1
ATOM 565 O O . LEU A 1 74 ? 4.720 3.276 10.921 1.00 66.12 74 LEU A O 1
ATOM 569 N N . HIS A 1 75 ? 4.481 5.445 10.407 1.00 65.19 75 HIS A N 1
ATOM 570 C CA . HIS A 1 75 ? 3.958 5.202 9.063 1.00 65.19 75 HIS A CA 1
ATOM 571 C C . HIS A 1 75 ? 4.914 4.372 8.203 1.00 65.19 75 HIS A C 1
ATOM 573 O O . HIS A 1 75 ? 4.452 3.493 7.483 1.00 65.19 75 HIS A O 1
ATOM 579 N N . LYS A 1 76 ? 6.234 4.605 8.282 1.00 60.03 76 LYS A N 1
ATOM 580 C CA . LYS A 1 76 ? 7.220 3.818 7.517 1.00 60.03 76 LYS A CA 1
ATOM 581 C C . LYS A 1 76 ? 7.240 2.353 7.946 1.00 60.03 76 LYS A C 1
ATOM 583 O O . LYS A 1 76 ? 7.305 1.478 7.094 1.00 60.03 76 LYS A O 1
ATOM 588 N N . GLU A 1 77 ? 7.150 2.089 9.243 1.00 63.66 77 GLU A N 1
ATOM 589 C CA . GLU A 1 77 ? 7.226 0.738 9.795 1.00 63.66 77 GLU A CA 1
ATOM 590 C C . GLU A 1 77 ? 5.971 -0.084 9.473 1.00 63.66 77 GLU A C 1
ATOM 592 O O . GLU A 1 77 ? 6.072 -1.201 8.965 1.00 63.66 77 GLU A O 1
ATOM 597 N N . VAL A 1 78 ? 4.784 0.499 9.680 1.00 64.69 78 VAL A N 1
ATOM 598 C CA . VAL A 1 78 ? 3.507 -0.156 9.355 1.00 64.69 78 VAL A CA 1
ATOM 599 C C . VAL A 1 78 ? 3.355 -0.321 7.845 1.00 64.69 78 VAL A C 1
ATOM 601 O O . VAL A 1 78 ? 2.964 -1.393 7.383 1.00 64.69 78 VAL A O 1
ATOM 604 N N . ASN A 1 79 ? 3.742 0.689 7.056 1.00 61.97 79 ASN A N 1
ATOM 605 C CA . ASN A 1 79 ? 3.753 0.550 5.605 1.00 61.97 79 ASN A CA 1
ATOM 606 C C . ASN A 1 79 ? 4.752 -0.509 5.156 1.00 61.97 79 ASN A C 1
ATOM 608 O O . ASN A 1 79 ? 4.402 -1.250 4.264 1.00 61.97 79 ASN A O 1
ATOM 612 N N . HIS A 1 80 ? 5.947 -0.651 5.734 1.00 59.31 80 HIS A N 1
ATOM 613 C CA . HIS A 1 80 ? 6.865 -1.733 5.352 1.00 59.31 80 HIS A CA 1
ATOM 614 C C . HIS A 1 80 ? 6.318 -3.125 5.692 1.00 59.31 80 HIS A C 1
ATOM 616 O O . HIS A 1 80 ? 6.475 -4.041 4.890 1.00 59.31 80 HIS A O 1
ATOM 622 N N . ALA A 1 81 ? 5.630 -3.281 6.824 1.00 57.91 81 ALA A N 1
ATOM 623 C CA . ALA A 1 81 ? 4.987 -4.544 7.181 1.00 57.91 81 ALA A CA 1
ATOM 624 C C . ALA A 1 81 ? 3.827 -4.900 6.232 1.00 57.91 81 ALA A C 1
ATOM 626 O O . ALA A 1 81 ? 3.696 -6.053 5.830 1.00 57.91 81 ALA A O 1
ATOM 627 N N . LEU A 1 82 ? 3.025 -3.912 5.821 1.00 59.47 82 LEU A N 1
ATOM 628 C CA . LEU A 1 82 ? 1.949 -4.089 4.834 1.00 59.47 82 LEU A CA 1
ATOM 629 C C . LEU A 1 82 ? 2.487 -4.205 3.394 1.00 59.47 82 LEU A C 1
ATOM 631 O O . LEU A 1 82 ? 1.969 -4.971 2.584 1.00 59.47 82 LEU A O 1
ATOM 635 N N . ASN A 1 83 ? 3.583 -3.508 3.092 1.00 55.81 83 ASN A N 1
ATOM 636 C CA . ASN A 1 83 ? 4.337 -3.570 1.838 1.00 55.81 83 ASN A CA 1
ATOM 637 C C . ASN A 1 83 ? 5.201 -4.829 1.730 1.00 55.81 83 ASN A C 1
ATOM 639 O O . ASN A 1 83 ? 5.842 -5.013 0.697 1.00 55.81 83 ASN A O 1
ATOM 643 N N . GLY A 1 84 ? 5.144 -5.752 2.697 1.00 48.97 84 GLY A N 1
ATOM 644 C CA . GLY A 1 84 ? 5.534 -7.144 2.462 1.00 48.97 84 GLY A CA 1
ATOM 645 C C . GLY A 1 84 ? 4.835 -7.758 1.234 1.00 48.97 84 GLY A C 1
ATOM 646 O O . GLY A 1 84 ? 5.325 -8.744 0.694 1.00 48.97 84 GLY A O 1
ATOM 647 N N . LEU A 1 85 ? 3.745 -7.134 0.749 1.00 44.00 85 LEU A N 1
ATOM 648 C CA . LEU A 1 85 ? 3.059 -7.427 -0.515 1.00 44.00 85 LEU A CA 1
ATOM 649 C C . LEU A 1 85 ? 3.251 -6.396 -1.649 1.00 44.00 85 LEU A C 1
ATOM 651 O O . LEU A 1 85 ? 2.800 -6.653 -2.768 1.00 44.00 85 LEU A O 1
ATOM 655 N N . ALA A 1 86 ? 3.885 -5.239 -1.424 1.00 51.22 86 ALA A N 1
ATOM 656 C CA . ALA A 1 86 ? 4.168 -4.297 -2.508 1.00 51.22 86 ALA A CA 1
ATOM 657 C C . ALA A 1 86 ? 5.383 -4.812 -3.276 1.00 51.22 86 ALA A C 1
ATOM 659 O O . ALA A 1 86 ? 6.523 -4.409 -3.053 1.00 51.22 86 ALA A O 1
ATOM 660 N N . ASP A 1 87 ? 5.115 -5.770 -4.156 1.00 58.91 87 ASP A N 1
ATOM 661 C CA . ASP A 1 87 ? 6.096 -6.462 -4.968 1.00 58.91 87 ASP A CA 1
ATOM 662 C C . ASP A 1 87 ? 6.783 -5.468 -5.924 1.00 58.91 87 ASP A C 1
ATOM 664 O O . ASP A 1 87 ? 6.340 -5.249 -7.057 1.00 58.91 87 ASP A O 1
ATOM 668 N N . MET A 1 88 ? 7.827 -4.795 -5.419 1.00 60.88 88 MET A N 1
ATOM 669 C CA . MET A 1 88 ? 8.721 -3.900 -6.164 1.00 60.88 88 MET A CA 1
ATOM 670 C C . MET A 1 88 ? 9.671 -4.688 -7.068 1.00 60.88 88 MET A C 1
ATOM 672 O O . MET A 1 88 ? 10.198 -4.139 -8.037 1.00 60.88 88 MET A O 1
ATOM 676 N N . LYS A 1 89 ? 9.855 -5.984 -6.789 1.00 67.44 89 LYS A N 1
ATOM 677 C CA . LYS A 1 89 ? 10.723 -6.865 -7.572 1.00 67.44 89 LYS A CA 1
ATOM 678 C C . LYS A 1 89 ? 10.135 -7.117 -8.954 1.00 67.44 89 LYS A C 1
ATOM 680 O O . LYS A 1 89 ? 10.878 -7.088 -9.927 1.00 67.44 89 LYS A O 1
ATOM 685 N N . ILE A 1 90 ? 8.813 -7.280 -9.061 1.00 73.00 90 ILE A N 1
ATOM 686 C CA . ILE A 1 90 ? 8.144 -7.486 -10.355 1.00 73.00 90 ILE A CA 1
ATOM 687 C C . ILE A 1 90 ? 8.332 -6.281 -11.304 1.00 73.00 90 ILE A C 1
ATOM 689 O O . ILE A 1 90 ? 8.785 -6.502 -12.425 1.00 73.00 90 ILE A O 1
ATOM 693 N N . PRO A 1 91 ? 8.063 -5.014 -10.915 1.00 73.75 91 PRO A N 1
ATOM 694 C CA . PRO A 1 91 ? 8.381 -3.849 -11.737 1.00 73.75 91 PRO A CA 1
ATOM 695 C C . PRO A 1 91 ? 9.846 -3.751 -12.114 1.00 73.75 91 PRO A C 1
ATOM 697 O O . PRO A 1 91 ? 10.165 -3.571 -13.283 1.00 73.75 91 PRO A O 1
ATOM 700 N N . ALA A 1 92 ? 10.736 -3.912 -11.136 1.00 78.50 92 ALA A N 1
ATOM 701 C CA . ALA A 1 92 ? 12.166 -3.833 -11.379 1.00 78.50 92 ALA A CA 1
ATOM 702 C C . ALA A 1 92 ? 12.617 -4.891 -12.398 1.00 78.50 92 ALA A C 1
ATOM 704 O O . ALA A 1 92 ? 13.369 -4.579 -13.317 1.00 78.50 92 ALA A O 1
ATOM 705 N N . LEU A 1 93 ? 12.098 -6.118 -12.301 1.00 82.38 93 LEU A N 1
ATOM 706 C CA . LEU A 1 93 ? 12.396 -7.186 -13.249 1.00 82.38 93 LEU A CA 1
ATOM 707 C C . LEU A 1 93 ? 11.848 -6.878 -14.648 1.00 82.38 93 LEU A C 1
ATOM 709 O O . LEU A 1 93 ? 12.566 -7.060 -15.627 1.00 82.38 93 LEU A O 1
ATOM 713 N N . ILE A 1 94 ? 10.619 -6.362 -14.755 1.00 81.62 94 ILE A N 1
ATOM 714 C CA . ILE A 1 94 ? 10.038 -5.941 -16.041 1.00 81.62 94 ILE A CA 1
ATOM 715 C C . ILE A 1 94 ? 10.903 -4.851 -16.689 1.00 81.62 94 ILE A C 1
ATOM 717 O O . ILE A 1 94 ? 11.172 -4.936 -17.887 1.00 81.62 94 ILE A O 1
ATOM 721 N N . ALA A 1 95 ? 11.384 -3.866 -15.920 1.00 79.31 95 ALA A N 1
ATOM 722 C CA . ALA A 1 95 ? 12.313 -2.850 -16.419 1.00 79.31 95 ALA A CA 1
ATOM 723 C C . ALA A 1 95 ? 13.620 -3.467 -16.924 1.00 79.31 95 ALA A C 1
ATOM 725 O O . ALA A 1 95 ? 14.041 -3.165 -18.039 1.00 79.31 95 ALA A O 1
ATOM 726 N N . VAL A 1 96 ? 14.244 -4.343 -16.133 1.00 85.81 96 VAL A N 1
ATOM 727 C CA . VAL A 1 96 ? 15.514 -4.981 -16.502 1.00 85.81 96 VAL A CA 1
ATOM 728 C C . VAL A 1 96 ? 15.350 -5.811 -17.773 1.00 85.81 96 VAL A C 1
ATOM 730 O O . VAL A 1 96 ? 16.123 -5.636 -18.708 1.00 85.81 96 VAL A O 1
ATOM 733 N N . VAL A 1 97 ? 14.317 -6.651 -17.861 1.00 84.94 97 VAL A N 1
ATOM 734 C CA . VAL A 1 97 ? 14.070 -7.498 -19.038 1.00 84.94 97 VAL A CA 1
ATOM 735 C C . VAL A 1 97 ? 13.733 -6.659 -20.269 1.00 84.94 97 VAL A C 1
ATOM 737 O O . VAL A 1 97 ? 14.250 -6.928 -21.349 1.00 84.94 97 VAL A O 1
ATOM 740 N N . SER A 1 98 ? 12.918 -5.613 -20.125 1.00 82.56 98 SER A N 1
ATOM 741 C CA . SER A 1 98 ? 12.564 -4.751 -21.260 1.00 82.56 98 SER A CA 1
ATOM 742 C C . SER A 1 98 ? 13.777 -3.973 -21.774 1.00 82.56 98 SER A C 1
ATOM 744 O O . SER A 1 98 ? 13.971 -3.842 -22.980 1.00 82.56 98 SER A O 1
ATOM 746 N N . TYR A 1 99 ? 14.626 -3.485 -20.869 1.00 79.88 99 TYR A N 1
ATOM 747 C CA . TYR A 1 99 ? 15.792 -2.692 -21.242 1.00 79.88 99 TYR A CA 1
ATOM 748 C C . TYR A 1 99 ? 16.924 -3.559 -21.808 1.00 79.88 99 TYR A C 1
ATOM 750 O O . TYR A 1 99 ? 17.431 -3.297 -22.896 1.00 79.88 99 TYR A O 1
ATOM 758 N N . TRP A 1 100 ? 17.289 -4.633 -21.111 1.00 81.31 100 TRP A N 1
ATOM 759 C CA . TRP A 1 100 ? 18.409 -5.489 -21.503 1.00 81.31 100 TRP A CA 1
ATOM 760 C C . TRP A 1 100 ? 18.033 -6.524 -22.562 1.00 81.31 100 TRP A C 1
ATOM 762 O O . TRP A 1 100 ? 18.847 -6.832 -23.424 1.00 81.31 100 TRP A O 1
ATOM 772 N N . GLY A 1 101 ? 16.812 -7.056 -22.513 1.00 81.81 101 GLY A N 1
ATOM 773 C CA . GLY A 1 101 ? 16.357 -8.113 -23.416 1.00 81.81 101 GLY A CA 1
ATOM 774 C C . GLY A 1 101 ? 15.739 -7.607 -24.716 1.00 81.81 101 GLY A C 1
ATOM 775 O O . GLY A 1 101 ? 15.750 -8.335 -25.702 1.00 81.81 101 GLY A O 1
ATOM 776 N N . ILE A 1 102 ? 15.203 -6.380 -24.742 1.00 81.75 102 ILE A N 1
ATOM 777 C CA . ILE A 1 102 ? 14.488 -5.857 -25.918 1.00 81.75 102 ILE A CA 1
ATOM 778 C C . ILE A 1 102 ? 15.143 -4.581 -26.441 1.00 81.75 102 ILE A C 1
ATOM 780 O O . ILE A 1 102 ? 15.505 -4.534 -27.614 1.00 81.75 102 ILE A O 1
ATOM 784 N N . ALA A 1 103 ? 15.355 -3.567 -25.599 1.00 84.19 103 ALA A N 1
ATOM 785 C CA . ALA A 1 103 ? 15.910 -2.295 -26.069 1.00 84.19 103 ALA A CA 1
ATOM 786 C C . ALA A 1 103 ? 17.340 -2.451 -26.619 1.00 84.19 103 ALA A C 1
ATOM 788 O O . ALA A 1 103 ? 17.659 -1.917 -27.682 1.00 84.19 103 ALA A O 1
ATOM 789 N N . LEU A 1 104 ? 18.184 -3.221 -25.922 1.00 84.75 104 LEU A N 1
ATOM 790 C CA . LEU A 1 104 ? 19.591 -3.411 -26.283 1.00 84.75 104 LEU A CA 1
ATOM 791 C C . LEU A 1 104 ? 19.759 -4.227 -27.583 1.00 84.75 104 LEU A C 1
ATOM 793 O O . LEU A 1 104 ? 20.431 -3.737 -28.492 1.00 84.75 104 LEU A O 1
ATOM 797 N N . PRO A 1 105 ? 19.110 -5.397 -27.763 1.00 84.25 105 PRO A N 1
ATOM 798 C CA . PRO A 1 105 ? 19.233 -6.160 -29.005 1.00 84.25 105 PRO A CA 1
ATOM 799 C C . PRO A 1 105 ? 18.616 -5.439 -30.204 1.00 84.25 105 PRO A C 1
ATOM 801 O O . PRO A 1 105 ? 19.225 -5.406 -31.269 1.00 84.25 105 PRO A O 1
ATOM 804 N N . VAL A 1 106 ? 17.450 -4.803 -30.036 1.00 83.75 106 VAL A N 1
ATOM 805 C CA . VAL A 1 106 ? 16.805 -4.042 -31.119 1.00 83.75 106 VAL A CA 1
ATOM 806 C C . VAL A 1 106 ? 17.660 -2.837 -31.515 1.00 83.75 106 VAL A C 1
ATOM 808 O O . VAL A 1 106 ? 17.845 -2.589 -32.704 1.00 83.75 106 VAL A O 1
ATOM 811 N N . GLY A 1 107 ? 18.250 -2.132 -30.544 1.00 82.50 107 GLY A N 1
ATOM 812 C CA . GLY A 1 107 ? 19.169 -1.024 -30.808 1.00 82.50 107 GLY A CA 1
ATOM 813 C C . GLY A 1 107 ? 20.441 -1.458 -31.540 1.00 82.50 107 GLY A C 1
ATOM 814 O O . GLY A 1 107 ? 20.866 -0.779 -32.472 1.00 82.50 107 GLY A O 1
ATOM 815 N N . VAL A 1 108 ? 21.023 -2.607 -31.175 1.00 84.81 108 VAL A N 1
ATOM 816 C CA . VAL A 1 108 ? 22.218 -3.152 -31.846 1.00 84.81 108 VAL A CA 1
ATOM 817 C C . VAL A 1 108 ? 21.894 -3.623 -33.263 1.00 84.81 108 VAL A C 1
ATOM 819 O O . VAL A 1 108 ? 22.637 -3.310 -34.191 1.00 84.81 108 VAL A O 1
ATOM 822 N N . VAL A 1 109 ? 20.773 -4.319 -33.466 1.00 85.81 109 VAL A N 1
ATOM 823 C CA . VAL A 1 109 ? 20.352 -4.771 -34.801 1.00 85.81 109 VAL A CA 1
ATOM 824 C C . VAL A 1 109 ? 20.077 -3.572 -35.710 1.00 85.81 109 VAL A C 1
ATOM 826 O O . VAL A 1 109 ? 20.619 -3.496 -36.812 1.00 85.81 109 VAL A O 1
ATOM 829 N N . LEU A 1 110 ? 19.304 -2.589 -35.248 1.00 81.75 110 LEU A N 1
ATOM 830 C CA . LEU A 1 110 ? 19.015 -1.398 -36.047 1.00 81.75 110 LEU A CA 1
ATOM 831 C C . LEU A 1 110 ? 20.273 -0.552 -36.290 1.00 81.75 110 LEU A C 1
ATOM 833 O O . LEU A 1 110 ? 20.466 -0.047 -37.392 1.00 81.75 110 LEU A O 1
ATOM 837 N N . GLY A 1 111 ? 21.146 -0.409 -35.293 1.00 81.75 111 GLY A N 1
ATOM 838 C CA . GLY A 1 111 ? 22.352 0.410 -35.405 1.00 81.75 111 GLY A CA 1
ATOM 839 C C . GLY A 1 111 ? 23.421 -0.197 -36.311 1.00 81.75 111 GLY A C 1
ATOM 840 O O . GLY A 1 111 ? 23.933 0.487 -37.197 1.00 81.75 111 GLY A O 1
ATOM 841 N N . PHE A 1 112 ? 23.746 -1.476 -36.110 1.00 80.06 112 PHE A N 1
ATOM 842 C CA . PHE A 1 112 ? 24.896 -2.121 -36.750 1.00 80.06 112 PHE A CA 1
ATOM 843 C C . PHE A 1 112 ? 24.526 -2.994 -37.953 1.00 80.06 112 PHE A C 1
ATOM 845 O O . PHE A 1 112 ? 25.300 -3.043 -38.903 1.00 80.06 112 PHE A O 1
ATOM 852 N N . VAL A 1 113 ? 23.359 -3.653 -37.956 1.00 79.19 113 VAL A N 1
ATOM 853 C CA . VAL A 1 113 ? 22.947 -4.529 -39.075 1.00 79.19 113 VAL A CA 1
ATOM 854 C C . VAL A 1 113 ? 22.263 -3.728 -40.181 1.00 79.19 113 VAL A C 1
ATOM 856 O O . VAL A 1 113 ? 22.537 -3.952 -41.355 1.00 79.19 113 VAL A O 1
ATOM 859 N N . MET A 1 114 ? 21.411 -2.760 -39.827 1.00 79.81 114 MET A N 1
ATOM 860 C CA . MET A 1 114 ? 20.742 -1.891 -40.809 1.00 79.81 114 MET A CA 1
ATOM 861 C C . MET A 1 114 ? 21.547 -0.636 -41.185 1.00 79.81 114 MET A C 1
ATOM 863 O O . MET A 1 114 ? 21.073 0.177 -41.973 1.00 79.81 114 MET A O 1
ATOM 867 N N . GLY A 1 115 ? 22.753 -0.453 -40.633 1.00 80.62 115 GLY A N 1
ATOM 868 C CA . GLY A 1 115 ? 23.636 0.671 -40.970 1.00 80.62 115 GLY A CA 1
ATOM 869 C C . GLY A 1 115 ? 23.118 2.053 -40.548 1.00 80.62 115 GLY A C 1
ATOM 870 O O . GLY A 1 115 ? 23.670 3.066 -40.969 1.00 80.62 115 GLY A O 1
ATOM 871 N N . LEU A 1 116 ? 22.078 2.117 -39.707 1.00 77.44 116 LEU A N 1
ATOM 872 C CA . LEU A 1 116 ? 21.479 3.372 -39.227 1.00 77.44 116 LEU A CA 1
ATOM 873 C C . LEU A 1 116 ? 22.338 4.069 -38.156 1.00 77.44 116 LEU A C 1
ATOM 875 O O . LEU A 1 116 ? 22.006 5.176 -37.721 1.00 77.44 116 LEU A O 1
ATOM 879 N N . GLY A 1 117 ? 23.422 3.429 -37.703 1.00 82.00 117 GLY A N 1
ATOM 880 C CA . GLY A 1 117 ? 24.371 3.986 -36.746 1.00 82.00 117 GLY A CA 1
ATOM 881 C C . GLY A 1 117 ? 23.695 4.402 -35.440 1.00 82.00 117 GLY A C 1
ATOM 882 O O . GLY A 1 117 ? 22.910 3.654 -34.855 1.00 82.00 117 GLY A O 1
ATOM 883 N N . VAL A 1 118 ? 23.974 5.626 -34.985 1.00 81.12 118 VAL A N 1
ATOM 884 C CA . VAL A 1 118 ? 23.424 6.170 -33.731 1.00 81.12 118 VAL A CA 1
ATOM 885 C C . VAL A 1 118 ? 21.896 6.288 -33.784 1.00 81.12 118 VAL A C 1
ATOM 887 O O . VAL A 1 118 ? 21.230 6.061 -32.777 1.00 81.12 118 VAL A O 1
ATOM 890 N N . THR A 1 119 ? 21.308 6.564 -34.952 1.00 82.75 119 THR A N 1
ATOM 891 C CA . THR A 1 119 ? 19.849 6.682 -35.112 1.00 82.75 119 THR A CA 1
ATOM 892 C C . THR A 1 119 ? 19.137 5.356 -34.831 1.00 82.75 119 THR A C 1
ATOM 894 O O . THR A 1 119 ? 18.043 5.351 -34.267 1.00 82.75 119 THR A O 1
ATOM 897 N N . GLY A 1 120 ? 19.778 4.221 -35.133 1.00 80.25 120 GLY A N 1
ATOM 898 C CA . GLY A 1 120 ? 19.264 2.891 -34.792 1.00 80.25 120 GLY A CA 1
ATOM 899 C C . GLY A 1 120 ? 19.178 2.639 -33.280 1.00 80.25 120 GLY A C 1
ATOM 900 O O . GLY A 1 120 ? 18.219 2.019 -32.818 1.00 80.25 120 GLY A O 1
ATOM 901 N N . LEU A 1 121 ? 20.105 3.199 -32.489 1.00 78.06 121 LEU A N 1
ATOM 902 C CA . LEU A 1 121 ? 20.033 3.148 -31.023 1.00 78.06 121 LEU A CA 1
ATOM 903 C C . LEU A 1 121 ? 18.854 3.960 -30.466 1.00 78.06 121 LEU A C 1
ATOM 905 O O . LEU A 1 121 ? 18.184 3.498 -29.541 1.00 78.06 121 LEU A O 1
ATOM 909 N N . TRP A 1 122 ? 18.566 5.135 -31.035 1.00 82.00 122 TRP A N 1
ATOM 910 C CA . TRP A 1 122 ? 17.424 5.960 -30.616 1.00 82.00 122 TRP A CA 1
ATOM 911 C C . TRP A 1 122 ? 16.086 5.252 -30.855 1.00 82.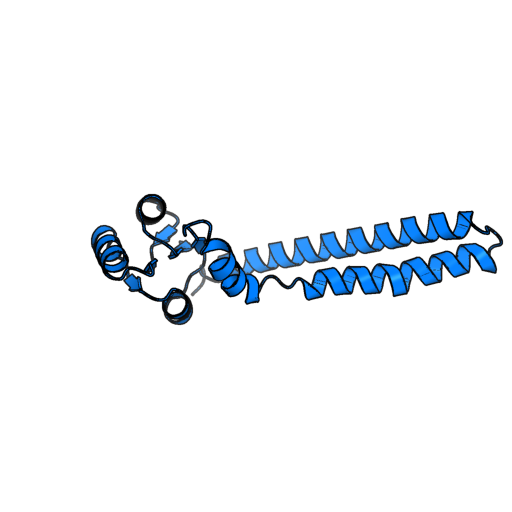00 122 TRP A C 1
ATOM 913 O O . TRP A 1 122 ? 15.234 5.224 -29.966 1.00 82.00 122 TRP A O 1
ATOM 923 N N . TRP A 1 123 ? 15.922 4.609 -32.014 1.00 81.19 123 TRP A N 1
ATOM 924 C CA . TRP A 1 123 ? 14.731 3.804 -32.298 1.00 81.19 123 TRP A CA 1
ATOM 925 C C . TRP A 1 123 ? 14.626 2.569 -31.395 1.00 81.19 123 TRP A C 1
ATOM 927 O O . TRP A 1 123 ? 13.535 2.264 -30.911 1.00 81.19 123 TRP A O 1
ATOM 937 N N . GLY A 1 124 ? 15.746 1.905 -31.088 1.00 81.62 124 GLY A N 1
ATOM 938 C CA . GLY A 1 124 ? 15.779 0.784 -30.143 1.00 81.62 124 GLY A CA 1
ATOM 939 C C . GLY A 1 124 ? 15.311 1.158 -28.732 1.00 81.62 124 GLY A C 1
ATOM 940 O O . GLY A 1 124 ? 14.541 0.415 -28.120 1.00 81.62 124 GLY A O 1
ATOM 941 N N . LEU A 1 125 ? 15.693 2.341 -28.240 1.00 79.44 125 LEU A N 1
ATOM 942 C CA . LEU A 1 125 ? 15.240 2.856 -26.943 1.00 79.44 125 LEU A CA 1
ATOM 943 C C . LEU A 1 125 ? 13.737 3.155 -26.923 1.00 79.44 125 LEU A C 1
ATOM 945 O O . LEU A 1 125 ? 13.050 2.757 -25.983 1.00 79.44 125 LEU A O 1
ATOM 949 N N . ILE A 1 126 ? 13.209 3.803 -27.966 1.00 86.38 126 ILE A N 1
ATOM 950 C CA . ILE A 1 126 ? 11.775 4.123 -28.068 1.00 86.38 126 ILE A CA 1
ATOM 951 C C . ILE A 1 126 ? 10.938 2.838 -28.080 1.00 86.38 126 ILE A C 1
ATOM 953 O O . ILE A 1 126 ? 9.953 2.730 -27.347 1.00 86.38 126 ILE A O 1
ATOM 957 N N . ILE A 1 127 ? 11.359 1.837 -28.858 1.00 84.25 127 ILE A N 1
ATOM 958 C CA . ILE A 1 127 ? 10.683 0.535 -28.931 1.00 84.25 127 ILE A CA 1
ATOM 959 C C . ILE A 1 127 ? 10.754 -0.183 -27.576 1.00 84.25 127 ILE A C 1
ATOM 961 O O . ILE A 1 127 ? 9.734 -0.666 -27.082 1.00 84.25 127 ILE A O 1
ATOM 965 N N . GLY A 1 128 ? 11.922 -0.193 -26.928 1.00 80.25 128 GLY A N 1
ATOM 966 C CA . GLY A 1 128 ? 12.105 -0.794 -25.606 1.00 80.25 128 GLY A CA 1
ATOM 967 C C . GLY A 1 128 ? 11.234 -0.157 -24.518 1.00 80.25 128 GLY A C 1
ATOM 968 O O . GLY A 1 128 ? 10.605 -0.865 -23.729 1.00 80.25 128 GLY A O 1
ATOM 969 N N . MET A 1 129 ? 11.129 1.176 -24.505 1.00 80.31 129 MET A N 1
ATOM 970 C CA . MET A 1 129 ? 10.252 1.903 -23.580 1.00 80.31 129 MET A CA 1
ATOM 971 C C . MET A 1 129 ? 8.768 1.671 -23.882 1.00 80.31 129 MET A C 1
ATOM 973 O O . MET A 1 129 ? 7.970 1.539 -22.953 1.00 80.31 129 MET A O 1
ATOM 977 N N . GLY A 1 130 ? 8.395 1.571 -25.161 1.00 86.69 130 GLY A N 1
ATOM 978 C CA . GLY A 1 130 ? 7.032 1.243 -25.577 1.00 86.69 130 GLY A CA 1
ATOM 979 C C . GLY A 1 130 ? 6.588 -0.127 -25.064 1.00 86.69 130 GLY A C 1
ATOM 980 O O . GLY A 1 130 ? 5.520 -0.249 -24.460 1.00 86.69 130 GLY A O 1
ATOM 981 N N . VAL A 1 131 ? 7.438 -1.146 -25.213 1.00 83.62 131 VAL A N 1
ATOM 982 C CA . VAL A 1 131 ? 7.156 -2.498 -24.706 1.00 83.62 131 VAL A CA 1
ATOM 983 C C . VAL A 1 131 ? 7.082 -2.518 -23.178 1.00 83.62 131 VAL A C 1
ATOM 985 O O . VAL A 1 131 ? 6.139 -3.087 -22.623 1.00 83.62 131 VAL A O 1
ATOM 988 N N . ALA A 1 132 ? 8.007 -1.837 -22.492 1.00 81.25 132 ALA A N 1
ATOM 989 C CA . ALA A 1 132 ? 7.967 -1.708 -21.036 1.00 81.25 132 ALA A CA 1
ATOM 990 C C . ALA A 1 132 ? 6.654 -1.061 -20.562 1.00 81.25 132 ALA A C 1
ATOM 992 O O . ALA A 1 132 ? 6.016 -1.556 -19.634 1.00 81.25 132 ALA A O 1
ATOM 993 N N . CYS A 1 133 ? 6.208 0.009 -21.227 1.00 83.62 133 CYS A N 1
ATOM 994 C CA . CYS A 1 133 ? 4.957 0.702 -20.918 1.00 83.62 133 CYS A CA 1
ATOM 995 C C . CYS A 1 133 ? 3.740 -0.232 -21.025 1.00 83.62 133 CYS A C 1
ATOM 997 O O . CYS A 1 133 ? 2.932 -0.317 -20.096 1.00 83.62 133 CYS A O 1
ATOM 999 N N . VAL A 1 134 ? 3.634 -1.000 -22.113 1.00 86.75 134 VAL A N 1
ATOM 1000 C CA . VAL A 1 134 ? 2.540 -1.967 -22.304 1.00 86.75 134 VAL A CA 1
ATOM 1001 C C . VAL A 1 134 ? 2.593 -3.083 -21.254 1.00 86.75 134 VAL A C 1
ATOM 1003 O O . VAL A 1 134 ? 1.560 -3.444 -20.683 1.00 86.75 134 VAL A O 1
ATOM 1006 N N . ALA A 1 135 ? 3.781 -3.597 -20.930 1.00 83.38 135 ALA A N 1
ATOM 1007 C CA . ALA A 1 135 ? 3.963 -4.599 -19.879 1.00 83.38 135 ALA A CA 1
ATOM 1008 C C . ALA A 1 135 ? 3.554 -4.066 -18.491 1.00 83.38 135 ALA A C 1
ATOM 1010 O O . ALA A 1 135 ? 2.870 -4.749 -17.727 1.00 83.38 135 ALA A O 1
ATOM 1011 N N . TYR A 1 136 ? 3.886 -2.812 -18.176 1.00 81.94 136 TYR A N 1
ATOM 1012 C CA . TYR A 1 136 ? 3.450 -2.169 -16.938 1.00 81.94 136 TYR A CA 1
ATOM 1013 C C . TYR A 1 136 ? 1.941 -1.968 -16.880 1.00 81.94 136 TYR A C 1
ATOM 1015 O O . TYR A 1 136 ? 1.327 -2.274 -15.857 1.00 81.94 136 TYR A O 1
ATOM 1023 N N . LEU A 1 137 ? 1.328 -1.493 -17.965 1.00 84.19 137 LEU A N 1
ATOM 1024 C CA . LEU A 1 137 ? -0.115 -1.272 -18.035 1.00 84.19 137 LEU A CA 1
ATOM 1025 C C . LEU A 1 137 ? -0.895 -2.580 -17.920 1.00 84.19 137 LEU A C 1
ATOM 1027 O O . LEU A 1 137 ? -1.884 -2.645 -17.192 1.00 84.19 137 LEU A O 1
ATOM 1031 N N . THR A 1 138 ? -0.450 -3.638 -18.595 1.00 84.88 138 THR A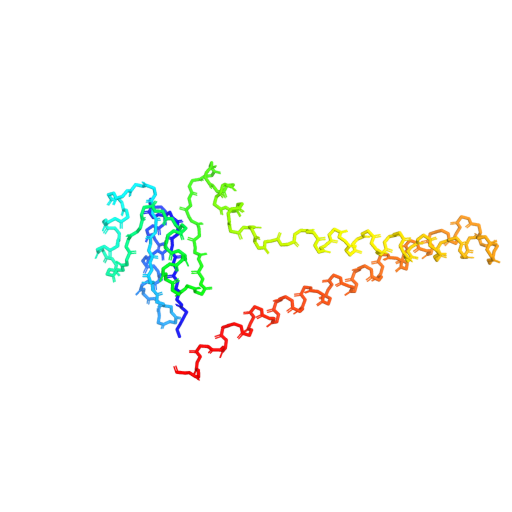 N 1
ATOM 1032 C CA . THR A 1 138 ? -1.076 -4.964 -18.495 1.00 84.88 138 THR A CA 1
ATOM 1033 C C . THR A 1 138 ? -0.928 -5.543 -17.091 1.00 84.88 138 THR A C 1
ATOM 1035 O O . THR A 1 138 ? -1.925 -5.990 -16.521 1.00 84.88 138 THR A O 1
ATOM 1038 N N . ARG A 1 139 ? 0.260 -5.443 -16.476 1.00 80.94 139 ARG A N 1
ATOM 1039 C CA . ARG A 1 139 ? 0.494 -5.857 -15.084 1.00 80.94 139 ARG A CA 1
ATOM 1040 C C . ARG A 1 139 ? -0.369 -5.068 -14.104 1.00 80.94 139 ARG A C 1
ATOM 1042 O O . ARG A 1 139 ? -1.015 -5.666 -13.251 1.00 80.94 139 ARG A O 1
ATOM 1049 N N . PHE A 1 140 ? -0.428 -3.746 -14.238 1.00 79.75 140 PHE A N 1
ATOM 1050 C CA . PHE A 1 140 ? -1.261 -2.889 -13.395 1.00 79.75 140 PHE A CA 1
ATOM 1051 C C . PHE A 1 140 ? -2.745 -3.247 -13.531 1.00 79.75 140 PHE A C 1
ATOM 1053 O O . PHE A 1 140 ? -3.419 -3.478 -12.530 1.00 79.75 140 PHE A O 1
ATOM 1060 N N . ARG A 1 141 ? -3.245 -3.395 -14.764 1.00 80.75 141 ARG A N 1
ATOM 1061 C CA . ARG A 1 141 ? -4.630 -3.817 -15.023 1.00 80.75 141 ARG A CA 1
ATOM 1062 C C . ARG A 1 141 ? -4.922 -5.203 -14.453 1.00 80.75 141 ARG A C 1
ATOM 1064 O O . ARG A 1 141 ? -6.012 -5.412 -13.929 1.00 80.75 141 ARG A O 1
ATOM 1071 N N . TRP A 1 142 ? -3.974 -6.136 -14.532 1.00 73.12 142 TRP A N 1
ATOM 1072 C CA . TRP A 1 142 ? -4.117 -7.475 -13.965 1.00 73.12 142 TRP A CA 1
ATOM 1073 C C . TRP A 1 142 ? -4.191 -7.440 -12.436 1.00 73.12 142 TRP A C 1
ATOM 1075 O O . TRP A 1 142 ? -5.144 -7.976 -11.879 1.00 73.12 142 TRP A O 1
ATOM 1085 N N . VAL A 1 143 ? -3.270 -6.739 -11.766 1.00 72.19 143 VAL A N 1
ATOM 1086 C CA . VAL A 1 143 ? -3.266 -6.584 -10.300 1.00 72.19 143 VAL A CA 1
ATOM 1087 C C . VAL A 1 143 ? -4.558 -5.926 -9.817 1.00 72.19 143 VAL A C 1
ATOM 1089 O O . VAL A 1 143 ? -5.209 -6.439 -8.911 1.00 72.19 143 VAL A O 1
ATOM 1092 N N . VAL A 1 144 ? -4.982 -4.833 -10.458 1.00 68.88 144 VAL A N 1
ATOM 1093 C CA . VAL A 1 144 ? -6.223 -4.127 -10.101 1.00 68.88 144 VAL A CA 1
ATOM 1094 C C . VAL A 1 144 ? -7.452 -5.011 -10.332 1.00 68.88 144 VAL A C 1
ATOM 1096 O O . VAL A 1 144 ? -8.381 -5.016 -9.522 1.00 68.88 144 VAL A O 1
ATOM 1099 N N . ARG A 1 145 ? -7.472 -5.800 -11.412 1.00 64.62 145 ARG A N 1
ATOM 1100 C CA . ARG A 1 145 ? -8.572 -6.728 -11.694 1.00 64.62 145 ARG A CA 1
ATOM 1101 C C . ARG A 1 145 ? -8.611 -7.887 -10.697 1.00 64.62 145 ARG A C 1
ATOM 1103 O O . ARG A 1 145 ? -9.692 -8.215 -10.224 1.00 64.62 145 ARG A O 1
ATOM 1110 N N . ASN A 1 146 ? -7.469 -8.467 -10.333 1.00 59.69 146 ASN A N 1
ATOM 1111 C CA . ASN A 1 146 ? -7.397 -9.525 -9.322 1.00 59.69 146 ASN A CA 1
ATOM 1112 C C . ASN A 1 146 ? -7.743 -9.012 -7.916 1.00 59.69 146 ASN A C 1
ATOM 1114 O O . ASN A 1 146 ? -8.431 -9.708 -7.174 1.00 59.69 146 ASN A O 1
ATOM 1118 N N . ALA A 1 147 ? -7.371 -7.775 -7.577 1.00 57.22 147 ALA A N 1
ATOM 1119 C CA . ALA A 1 147 ? -7.823 -7.124 -6.347 1.00 57.22 147 ALA A CA 1
ATOM 1120 C C . ALA A 1 147 ? -9.354 -6.944 -6.330 1.00 57.22 147 ALA A C 1
ATOM 1122 O O . ALA A 1 147 ? -9.996 -7.170 -5.307 1.00 57.22 147 ALA A O 1
ATOM 1123 N N . ARG A 1 148 ? -9.966 -6.634 -7.483 1.00 45.47 148 ARG A N 1
ATOM 1124 C CA . ARG A 1 148 ? -11.432 -6.608 -7.649 1.00 45.47 148 ARG A CA 1
ATOM 1125 C C . ARG A 1 148 ? -12.099 -7.985 -7.523 1.00 45.47 148 ARG A C 1
ATOM 1127 O O . ARG A 1 148 ? -13.254 -8.037 -7.110 1.00 45.47 148 ARG A O 1
ATOM 1134 N N . PHE A 1 149 ? -11.417 -9.083 -7.854 1.00 43.66 149 PHE A N 1
ATOM 1135 C CA . PHE A 1 149 ? -11.971 -10.439 -7.714 1.00 43.66 149 PHE A CA 1
ATOM 1136 C C . PHE A 1 149 ? -12.028 -10.922 -6.257 1.00 43.66 149 PHE A C 1
ATOM 1138 O O . PHE A 1 149 ? -12.976 -11.618 -5.904 1.00 43.66 149 PHE A O 1
ATOM 1145 N N . MET A 1 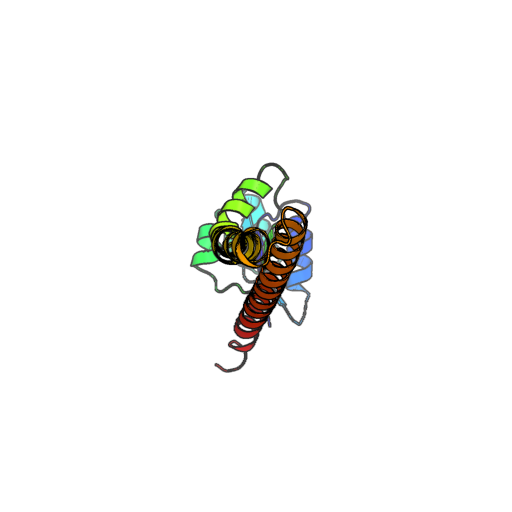150 ? -11.106 -10.493 -5.386 1.00 44.19 150 MET A N 1
ATOM 1146 C CA . MET A 1 150 ? -11.192 -10.786 -3.942 1.00 44.19 150 MET A CA 1
ATOM 1147 C C . MET A 1 150 ? -12.432 -10.176 -3.278 1.00 44.19 150 MET A C 1
ATOM 1149 O O . MET A 1 150 ? -12.993 -10.782 -2.374 1.00 44.19 150 MET A O 1
ATOM 1153 N N . VAL A 1 151 ? -12.895 -9.017 -3.752 1.00 46.97 151 VAL A N 1
ATOM 1154 C CA . VAL A 1 151 ? -14.086 -8.341 -3.205 1.00 46.97 151 VAL A CA 1
ATOM 1155 C C . VAL A 1 151 ? -15.392 -9.022 -3.637 1.00 46.97 151 VAL A C 1
ATOM 1157 O O . VAL A 1 151 ? -16.397 -8.905 -2.948 1.00 46.97 151 VAL A O 1
ATOM 1160 N N . ARG A 1 152 ? -15.395 -9.764 -4.753 1.00 40.25 152 ARG A N 1
ATOM 1161 C CA . ARG A 1 152 ? -16.595 -10.449 -5.272 1.00 40.25 152 ARG A CA 1
ATOM 1162 C C . ARG A 1 152 ? -16.755 -11.894 -4.790 1.00 40.25 152 ARG A C 1
ATOM 1164 O O . ARG A 1 152 ? -17.838 -12.450 -4.918 1.00 40.25 152 ARG A O 1
ATOM 1171 N N . GLY A 1 153 ? -15.699 -12.506 -4.252 1.00 39.81 153 GLY A N 1
ATOM 1172 C CA . GLY A 1 153 ? -15.728 -13.887 -3.755 1.00 39.81 153 GLY A CA 1
ATOM 1173 C C . GLY A 1 153 ? -16.414 -14.068 -2.395 1.00 39.81 153 GLY A C 1
ATOM 1174 O O . GLY A 1 153 ? -16.645 -15.198 -1.987 1.00 39.81 153 GLY A O 1
ATOM 1175 N N . THR A 1 154 ? -16.742 -12.982 -1.692 1.00 47.84 154 THR A N 1
ATOM 1176 C CA . THR A 1 154 ? -17.395 -13.003 -0.371 1.00 47.84 154 THR A CA 1
ATOM 1177 C C . THR A 1 154 ? -18.913 -12.798 -0.425 1.00 47.84 154 THR A C 1
ATOM 1179 O O . THR A 1 154 ? -19.550 -12.780 0.623 1.00 47.84 154 THR A O 1
ATOM 1182 N N . GLU A 1 155 ? -19.508 -12.671 -1.617 1.00 43.72 155 GLU A N 1
ATOM 1183 C CA . GLU A 1 155 ? -20.964 -12.522 -1.793 1.00 43.72 155 GLU A CA 1
ATOM 1184 C C . GLU A 1 155 ? -21.693 -13.849 -2.098 1.00 43.72 155 GLU A C 1
ATOM 1186 O O . GLU A 1 155 ? -22.910 -13.841 -2.254 1.00 43.72 155 GLU A O 1
ATOM 1191 N N . LEU A 1 156 ? -20.992 -14.991 -2.174 1.00 42.72 156 LEU A N 1
ATOM 1192 C CA . LEU A 1 156 ? -21.575 -16.289 -2.570 1.00 42.72 156 LEU A CA 1
ATOM 1193 C C . LEU A 1 156 ? -21.124 -17.483 -1.701 1.00 42.72 156 LEU A C 1
ATOM 1195 O O . LEU A 1 156 ? -20.836 -18.558 -2.229 1.00 42.72 156 LEU A O 1
ATOM 1199 N N . SER A 1 157 ? -21.072 -17.323 -0.376 1.00 35.47 157 SER A N 1
ATOM 1200 C CA . SER A 1 157 ? -20.938 -18.458 0.556 1.00 35.47 157 SER A CA 1
ATOM 1201 C C . SER A 1 157 ? -21.693 -18.230 1.853 1.00 35.47 157 SER A C 1
ATOM 1203 O O . SER A 1 157 ? -21.382 -17.198 2.494 1.00 35.47 157 SER A O 1
#

pLDDT: mean 80.12, std 14.48, range [35.47, 96.19]

Secondary structure (DSSP, 8-state):
-EEEEEE--STTHHHHHHHHHH-TTEEEEEEE-SSHHHHHHHHHHTT-EEES-HHHHHHHS--SEEEE---HHHHHHHHHHHGGG---HHHHHHHHIIIIIIIHHHHHIIIIISS-THHHHHHHHHHHHHHHHHHHHHHHHHHHHHHHHHHHTTS--

Foldseek 3Di:
DAAEEEEDCPPVRLVVLVVQLVDPVHHDAAYEDCPQVSQVVSCVVSVHHGYNDVVVVPVPDDHLYYHYDDPPVCCVVVCVVVCVVVPPVVLVVLLCCLVVVQLVVQLCCQQPVVVPNVVSSVVSNVVSVVSSVVVVVVVVVVVVVVSVVVVVVVPPD

InterPro domains:
  IPR000683 Gfo/Idh/MocA-like oxidoreductase, N-terminal [PF01408] (2-81)
  IPR036291 NAD(P)-binding domain superfamily [SSF51735] (2-78)
  IPR050463 Gfo/Idh/MocA family oxidoreductases and glycosidases [PTHR43818] (2-78)

Sequence (157 aa):
MLRAAVIGVGSMGRNHARIYSQLENANLVAVSDVNGRIAKQVSLEFKTKGYTDYREMLNKEKIDIVSVVVPGSLHKEVNHALNGLADMKIPALIAVVSYWGIALPVGVVLGFVMGLGVTGLWWGLIIGMGVACVAYLTRFRWVVRNARFMVRGTELS